Protein AF-A0A1M7NYQ2-F1 (afdb_monomer)

Secondary structure (DSSP, 8-state):
-HHHHHHHS-HHHHHHTT-GGGGGS-HHHHHHHHHHHHHHHHHHHHHHHH-S-TTHHHHHHHHHHHHHHHHHHHHHHTT-HHHHHHHHHHHHHHHHHHHHHHTT-

Mean predicted aligned error: 7.62 Å

Structure (mmCIF, N/CA/C/O backbone):
data_AF-A0A1M7NYQ2-F1
#
_entry.id   AF-A0A1M7NYQ2-F1
#
loop_
_atom_site.group_PDB
_atom_site.id
_atom_site.type_symbol
_atom_site.label_atom_id
_atom_site.label_alt_id
_atom_site.label_comp_id
_atom_site.label_asym_id
_atom_site.label_entity_id
_atom_site.label_seq_id
_atom_site.pdbx_PDB_ins_code
_atom_site.Cartn_x
_atom_site.Cartn_y
_atom_site.Cartn_z
_atom_site.occupancy
_atom_site.B_iso_or_equiv
_atom_site.auth_seq_id
_atom_site.auth_comp_id
_atom_site.auth_asym_id
_atom_site.auth_atom_id
_atom_site.pdbx_PDB_model_num
ATOM 1 N N . MET A 1 1 ? 5.753 -12.312 0.284 1.00 60.78 1 MET A N 1
ATOM 2 C CA . MET A 1 1 ? 5.598 -10.942 0.826 1.00 60.78 1 MET A CA 1
ATOM 3 C C . MET A 1 1 ? 6.142 -9.927 -0.174 1.00 60.78 1 MET A C 1
ATOM 5 O O . MET A 1 1 ? 7.354 -9.769 -0.265 1.00 60.78 1 MET A O 1
ATOM 9 N N . ALA A 1 2 ? 5.271 -9.287 -0.960 1.00 68.50 2 ALA A N 1
ATOM 10 C CA . ALA A 1 2 ? 5.678 -8.377 -2.039 1.00 68.50 2 ALA A CA 1
ATOM 11 C C . ALA A 1 2 ? 6.429 -7.129 -1.528 1.00 68.50 2 ALA A C 1
ATOM 13 O O . ALA A 1 2 ? 7.483 -6.809 -2.074 1.00 68.50 2 ALA A O 1
ATOM 14 N N . GLY A 1 3 ? 5.973 -6.517 -0.428 1.00 67.25 3 GLY A N 1
ATOM 15 C CA . GLY A 1 3 ? 6.618 -5.337 0.164 1.00 67.25 3 GLY A CA 1
ATOM 16 C C . GLY A 1 3 ? 8.054 -5.594 0.630 1.00 67.25 3 GLY A C 1
ATOM 17 O O . GLY A 1 3 ? 8.962 -4.853 0.270 1.00 67.25 3 GLY A O 1
ATOM 18 N N . VAL A 1 4 ? 8.311 -6.711 1.326 1.00 72.94 4 VAL A N 1
ATOM 19 C CA . VAL A 1 4 ? 9.683 -7.114 1.708 1.00 72.94 4 VAL A CA 1
ATOM 20 C C . VAL A 1 4 ? 10.565 -7.268 0.471 1.00 72.94 4 VAL A C 1
ATOM 22 O O . VAL A 1 4 ? 11.709 -6.817 0.457 1.00 72.94 4 VAL A O 1
ATOM 25 N N . MET A 1 5 ? 10.025 -7.875 -0.587 1.00 74.94 5 MET A N 1
ATOM 26 C CA . MET A 1 5 ? 10.763 -8.118 -1.820 1.00 74.94 5 MET A CA 1
ATOM 27 C C . MET A 1 5 ? 11.157 -6.798 -2.494 1.00 74.94 5 MET A C 1
ATOM 29 O O . MET A 1 5 ? 12.335 -6.585 -2.775 1.00 74.94 5 MET A O 1
ATOM 33 N N . LYS A 1 6 ? 10.198 -5.878 -2.659 1.00 70.81 6 LYS A N 1
ATOM 34 C CA . LYS A 1 6 ? 10.412 -4.551 -3.259 1.00 70.81 6 LYS A CA 1
ATOM 35 C C . LYS A 1 6 ? 11.305 -3.645 -2.411 1.00 70.81 6 LYS A C 1
ATOM 37 O O . LYS A 1 6 ? 12.000 -2.805 -2.974 1.00 70.81 6 LYS A O 1
ATOM 42 N N . SER A 1 7 ? 11.355 -3.842 -1.093 1.00 72.31 7 SER A N 1
ATOM 43 C CA . SER A 1 7 ? 12.165 -3.027 -0.174 1.00 72.31 7 SER A CA 1
ATOM 44 C C . SER A 1 7 ? 13.590 -3.533 0.035 1.00 72.31 7 SER A C 1
ATOM 46 O O . SER A 1 7 ? 14.470 -2.733 0.335 1.00 72.31 7 SER A O 1
ATOM 48 N N . THR A 1 8 ? 13.846 -4.833 -0.134 1.00 74.12 8 THR A N 1
ATOM 49 C CA . THR A 1 8 ? 15.151 -5.423 0.228 1.00 74.12 8 THR A CA 1
ATOM 50 C C . THR A 1 8 ? 15.885 -6.094 -0.927 1.00 74.12 8 THR A C 1
ATOM 52 O O . THR A 1 8 ? 17.112 -6.148 -0.906 1.00 74.12 8 THR A O 1
ATOM 55 N N . GLN A 1 9 ? 15.193 -6.580 -1.965 1.00 78.25 9 GLN A N 1
ATOM 56 C CA . GLN A 1 9 ? 15.880 -7.325 -3.022 1.00 78.25 9 GLN A CA 1
ATOM 57 C C . GLN A 1 9 ? 16.572 -6.415 -4.051 1.00 78.25 9 GLN A C 1
ATOM 59 O O . GLN A 1 9 ? 16.103 -5.293 -4.282 1.00 78.25 9 GLN A O 1
ATOM 64 N N . PRO A 1 10 ? 17.682 -6.880 -4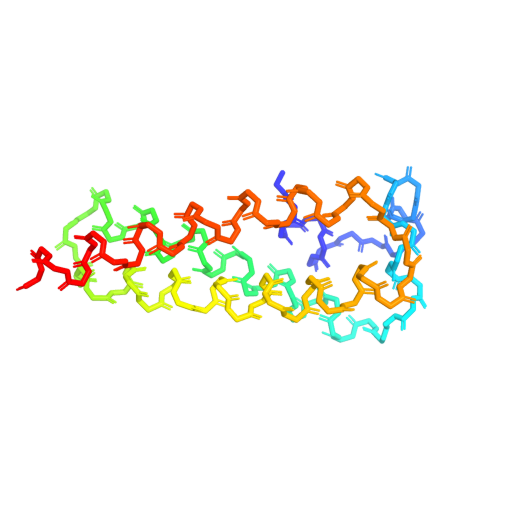.665 1.00 79.75 10 PRO A N 1
ATOM 65 C CA . PRO A 1 10 ? 18.284 -6.241 -5.835 1.00 79.75 10 PRO A CA 1
ATOM 66 C C . PRO A 1 10 ? 17.313 -6.211 -7.023 1.00 79.75 10 PRO A C 1
ATOM 68 O O . PRO A 1 10 ? 16.540 -7.154 -7.212 1.00 79.75 10 PRO A O 1
ATOM 71 N N . ILE A 1 11 ? 17.383 -5.163 -7.848 1.00 73.88 11 ILE A N 1
ATOM 72 C CA . ILE A 1 11 ? 16.504 -4.987 -9.019 1.00 73.88 11 ILE A CA 1
ATOM 73 C C . ILE A 1 11 ? 16.614 -6.146 -10.008 1.00 73.88 11 ILE A C 1
ATOM 75 O O . ILE A 1 11 ? 15.582 -6.664 -10.426 1.00 73.88 11 ILE A O 1
ATOM 79 N N . ASP A 1 12 ? 17.817 -6.659 -10.265 1.00 75.62 12 ASP A N 1
ATOM 80 C CA . ASP A 1 12 ? 18.009 -7.805 -11.167 1.00 75.62 12 ASP A CA 1
ATOM 81 C C . ASP A 1 12 ? 17.238 -9.049 -10.704 1.00 75.62 12 ASP A C 1
ATOM 83 O O . ASP A 1 12 ? 16.749 -9.850 -11.504 1.00 75.62 12 ASP A O 1
ATOM 87 N N . LYS A 1 13 ? 17.102 -9.216 -9.384 1.00 77.81 13 LYS A N 1
ATOM 88 C CA . LYS A 1 13 ? 16.355 -10.324 -8.787 1.00 77.81 13 LYS A CA 1
ATOM 89 C C . LYS A 1 13 ? 14.847 -10.081 -8.866 1.00 77.81 13 LYS A C 1
ATOM 91 O O . LYS A 1 13 ? 14.102 -11.024 -9.128 1.00 77.81 13 LYS A O 1
ATOM 96 N N . LEU A 1 14 ? 14.396 -8.832 -8.725 1.00 73.50 14 LEU A N 1
ATOM 97 C CA . LEU A 1 14 ? 12.992 -8.445 -8.919 1.00 73.50 14 LEU A CA 1
ATOM 98 C C . LEU A 1 14 ? 12.533 -8.664 -10.366 1.00 73.50 14 LEU A C 1
ATOM 100 O O . LEU A 1 14 ? 11.456 -9.218 -10.583 1.00 73.50 14 LEU A O 1
ATOM 104 N N . MET A 1 15 ? 13.374 -8.330 -11.345 1.00 72.81 15 MET A N 1
ATOM 105 C CA . MET A 1 15 ? 13.101 -8.578 -12.765 1.00 72.81 15 MET A CA 1
ATOM 106 C C . MET A 1 15 ? 12.939 -10.077 -13.043 1.00 72.81 15 MET A C 1
ATOM 108 O O . MET A 1 15 ? 11.938 -10.510 -13.607 1.00 72.81 15 MET A O 1
ATOM 112 N N . LYS A 1 16 ? 13.852 -10.907 -12.521 1.00 75.19 16 LYS A N 1
ATOM 113 C CA . LYS A 1 16 ? 13.757 -12.377 -12.620 1.00 75.19 16 LYS A CA 1
ATOM 114 C C . LYS A 1 16 ? 12.533 -12.971 -11.913 1.00 75.19 16 LYS A C 1
ATOM 116 O O . LYS A 1 16 ? 12.161 -14.104 -12.198 1.00 75.19 16 LYS A O 1
ATOM 121 N N . SER A 1 17 ? 11.902 -12.217 -11.014 1.00 70.44 17 SER A N 1
ATOM 122 C CA . SER A 1 17 ? 10.689 -12.623 -10.290 1.00 7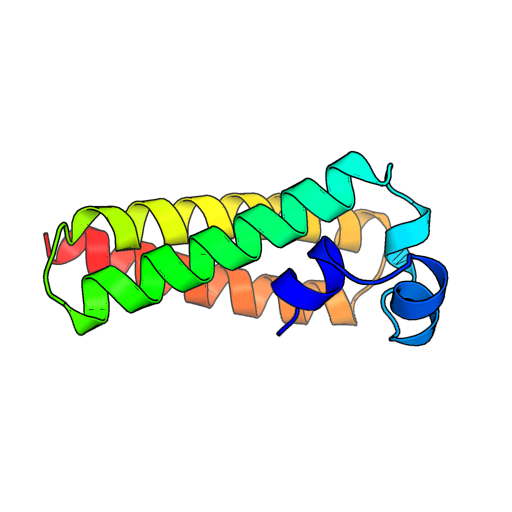0.44 17 SER A CA 1
ATOM 123 C C . SER A 1 17 ? 9.395 -12.331 -11.065 1.00 70.44 17 SER A C 1
ATOM 125 O O . SER A 1 17 ? 8.309 -12.509 -10.518 1.00 70.44 17 SER A O 1
ATOM 127 N N . GLY A 1 18 ? 9.489 -11.841 -12.308 1.00 68.75 18 GLY A N 1
ATOM 128 C CA . GLY A 1 18 ? 8.335 -11.464 -13.129 1.00 68.75 18 GLY A CA 1
ATOM 129 C C . GLY A 1 18 ? 7.818 -10.043 -12.879 1.00 68.75 18 GLY A C 1
ATOM 130 O O . GLY A 1 18 ? 6.773 -9.675 -13.409 1.00 68.75 18 GLY A O 1
ATOM 131 N N . LEU A 1 19 ? 8.537 -9.218 -12.105 1.00 72.69 19 LEU A N 1
ATOM 132 C CA . LEU A 1 19 ? 8.218 -7.801 -11.899 1.00 72.69 19 LEU A CA 1
ATOM 133 C C . LEU A 1 19 ? 8.958 -6.919 -12.913 1.00 72.69 19 LEU A C 1
ATOM 135 O O . LEU A 1 19 ? 9.665 -5.995 -12.531 1.00 72.69 19 LEU A O 1
ATOM 139 N N . ASN A 1 20 ? 8.809 -7.190 -14.208 1.00 71.75 20 ASN A N 1
ATOM 140 C CA . ASN A 1 20 ? 9.564 -6.489 -15.259 1.00 71.75 20 ASN A CA 1
ATOM 141 C C . ASN A 1 20 ? 9.342 -4.962 -15.261 1.00 71.75 20 ASN A C 1
ATOM 143 O O . ASN A 1 20 ? 10.195 -4.215 -15.713 1.00 71.75 20 ASN A O 1
ATOM 147 N N . TRP A 1 21 ? 8.236 -4.472 -14.692 1.00 75.50 21 TRP A N 1
ATOM 148 C CA . TRP A 1 21 ? 7.944 -3.040 -14.563 1.00 75.50 21 TRP A CA 1
ATOM 149 C C . TRP A 1 21 ? 8.908 -2.275 -13.640 1.00 75.50 21 TRP A C 1
ATOM 151 O O . TRP A 1 21 ? 8.960 -1.048 -13.714 1.00 75.50 21 TRP A O 1
ATOM 161 N N . VAL A 1 22 ? 9.676 -2.957 -12.780 1.00 75.94 22 VAL A N 1
ATOM 162 C CA . VAL A 1 22 ? 10.589 -2.289 -11.833 1.00 75.94 22 VAL A CA 1
ATOM 163 C C . VAL A 1 22 ? 11.736 -1.544 -12.515 1.00 75.94 22 VAL A C 1
ATOM 165 O O . VAL A 1 22 ? 12.230 -0.575 -11.958 1.00 75.94 22 VAL A O 1
ATOM 168 N N . GLU A 1 23 ? 12.120 -1.908 -13.739 1.00 76.94 23 GLU A N 1
ATOM 169 C CA . GLU A 1 23 ? 13.142 -1.171 -14.503 1.00 76.94 23 GLU A CA 1
ATOM 170 C C . GLU A 1 23 ? 12.692 0.245 -14.911 1.00 76.94 23 GLU A C 1
ATOM 172 O O . GLU A 1 23 ? 13.515 1.103 -15.219 1.00 76.94 23 GLU A O 1
ATOM 177 N N . ARG A 1 24 ? 11.376 0.501 -14.909 1.00 75.31 24 ARG A N 1
ATOM 178 C CA . ARG A 1 24 ? 10.769 1.744 -15.414 1.00 75.31 24 ARG A CA 1
ATOM 179 C C . ARG A 1 24 ? 10.720 2.853 -14.370 1.00 75.31 24 ARG A C 1
ATOM 181 O O . ARG A 1 24 ? 10.364 3.981 -14.700 1.00 75.31 24 ARG A O 1
ATOM 188 N N . PHE A 1 25 ? 11.056 2.539 -13.120 1.00 77.62 25 PHE A N 1
ATOM 189 C CA . PHE A 1 25 ? 11.000 3.476 -12.007 1.00 77.62 25 PHE A CA 1
ATOM 190 C C . PHE A 1 25 ? 12.368 3.653 -11.348 1.00 77.62 25 PHE A C 1
ATOM 192 O O . PHE A 1 25 ? 13.129 2.692 -11.225 1.00 77.62 25 PHE A O 1
ATOM 199 N N . PRO A 1 26 ? 12.670 4.859 -10.834 1.00 81.56 26 PRO A N 1
ATOM 200 C CA . PRO A 1 26 ? 13.826 5.062 -9.977 1.00 81.56 26 PRO A CA 1
ATOM 201 C C . PRO A 1 26 ? 13.783 4.130 -8.758 1.00 81.56 26 PRO A C 1
ATOM 203 O O . PRO A 1 26 ? 12.730 3.922 -8.148 1.00 81.56 26 PRO A O 1
ATOM 206 N N . ILE A 1 27 ? 14.951 3.635 -8.341 1.00 78.00 27 ILE A N 1
ATOM 207 C CA . ILE A 1 27 ? 15.108 2.778 -7.151 1.00 78.00 27 ILE A CA 1
ATOM 208 C C . ILE A 1 27 ? 14.408 3.354 -5.907 1.00 78.00 27 ILE A C 1
ATOM 210 O O . ILE A 1 27 ? 13.707 2.597 -5.231 1.00 78.00 27 ILE A O 1
ATOM 214 N N . PRO A 1 28 ? 14.513 4.665 -5.597 1.00 79.44 28 PRO A N 1
ATOM 215 C CA . PRO A 1 28 ? 13.826 5.239 -4.441 1.00 79.44 28 PRO A CA 1
ATOM 216 C C . PRO A 1 28 ? 12.305 5.046 -4.479 1.00 79.44 28 PRO A C 1
ATOM 218 O O . PRO A 1 28 ? 11.706 4.733 -3.453 1.00 79.44 28 PRO A O 1
ATOM 221 N N . THR A 1 29 ? 11.681 5.152 -5.655 1.00 75.75 29 THR A N 1
ATOM 222 C CA . THR A 1 29 ? 10.234 4.963 -5.832 1.00 75.75 29 THR A CA 1
ATOM 223 C C . THR A 1 29 ? 9.824 3.522 -5.540 1.00 75.75 29 THR A C 1
ATOM 225 O O . THR A 1 29 ? 8.836 3.286 -4.850 1.00 75.75 29 THR A O 1
ATOM 228 N N . LEU A 1 30 ? 10.611 2.544 -5.994 1.00 78.25 30 LEU A N 1
ATOM 229 C CA . LEU A 1 30 ? 10.363 1.127 -5.706 1.00 78.25 30 LEU A CA 1
ATOM 230 C C . LEU A 1 30 ? 10.436 0.820 -4.211 1.00 78.25 30 LEU A C 1
ATOM 232 O O . LEU A 1 30 ? 9.583 0.105 -3.679 1.00 78.25 30 LEU A O 1
ATOM 236 N N . ARG A 1 31 ? 11.443 1.381 -3.532 1.00 79.94 31 ARG A N 1
ATOM 237 C CA . ARG A 1 31 ? 11.609 1.230 -2.082 1.00 79.94 31 ARG A CA 1
ATOM 238 C C . ARG A 1 31 ? 10.474 1.909 -1.323 1.00 79.94 31 ARG A C 1
ATOM 240 O O . ARG A 1 31 ? 9.963 1.324 -0.375 1.00 79.94 31 ARG A O 1
ATOM 247 N N . PHE A 1 32 ? 10.036 3.082 -1.776 1.00 77.00 32 PHE A N 1
ATOM 248 C CA . PHE A 1 32 ? 8.883 3.779 -1.211 1.00 77.00 32 PHE A CA 1
ATOM 249 C C . PHE A 1 32 ? 7.607 2.937 -1.324 1.00 77.00 32 PHE A C 1
ATOM 251 O O . PHE A 1 32 ? 6.945 2.706 -0.317 1.00 77.00 32 PHE A O 1
ATOM 258 N N . ILE A 1 33 ? 7.315 2.382 -2.507 1.00 77.62 33 ILE A N 1
ATOM 259 C CA . ILE A 1 33 ? 6.160 1.492 -2.713 1.00 77.62 33 ILE A CA 1
ATOM 260 C C . ILE A 1 33 ? 6.237 0.280 -1.778 1.00 77.62 33 ILE A C 1
ATOM 262 O O . ILE A 1 33 ? 5.259 -0.038 -1.104 1.00 77.62 33 ILE A O 1
ATOM 266 N N . GLY A 1 34 ? 7.395 -0.382 -1.704 1.00 79.50 34 GLY A N 1
ATOM 267 C CA . GLY A 1 34 ? 7.583 -1.534 -0.822 1.00 79.50 34 GLY A CA 1
ATOM 268 C C . GLY A 1 34 ? 7.399 -1.190 0.659 1.00 79.50 34 GLY A C 1
ATOM 269 O O . GLY A 1 34 ? 6.801 -1.968 1.402 1.00 79.50 34 GLY A O 1
ATOM 270 N N . LEU A 1 35 ? 7.865 -0.016 1.093 1.00 77.00 35 LEU A N 1
ATOM 271 C CA . LEU A 1 35 ? 7.682 0.467 2.459 1.00 77.00 35 LEU A CA 1
ATOM 272 C C . LEU A 1 35 ? 6.207 0.759 2.751 1.00 77.00 35 LEU A C 1
ATOM 274 O O . LEU A 1 35 ? 5.699 0.339 3.787 1.00 77.00 35 LEU A O 1
ATOM 278 N N . CYS A 1 36 ? 5.500 1.412 1.830 1.00 75.12 36 CYS A N 1
ATOM 279 C CA . CYS A 1 36 ? 4.074 1.667 1.984 1.00 75.12 36 CYS A CA 1
ATOM 280 C C . CYS A 1 36 ? 3.247 0.374 2.005 1.00 75.12 36 CYS A C 1
ATOM 282 O O . CYS A 1 36 ? 2.303 0.282 2.783 1.00 75.12 36 CYS A O 1
ATOM 284 N N . GLU A 1 37 ? 3.608 -0.644 1.217 1.00 77.81 37 GLU A N 1
ATOM 285 C CA . GLU A 1 37 ? 2.970 -1.967 1.283 1.00 77.81 37 GLU A CA 1
ATOM 286 C C . GLU A 1 37 ? 3.178 -2.633 2.653 1.00 77.81 37 GLU A C 1
ATOM 288 O O . GLU A 1 37 ? 2.252 -3.240 3.192 1.00 77.81 37 GLU A O 1
ATOM 293 N N . LEU A 1 38 ? 4.373 -2.503 3.241 1.00 76.38 38 LEU A N 1
ATOM 294 C CA . LEU A 1 38 ? 4.666 -3.021 4.582 1.00 76.38 38 LEU A 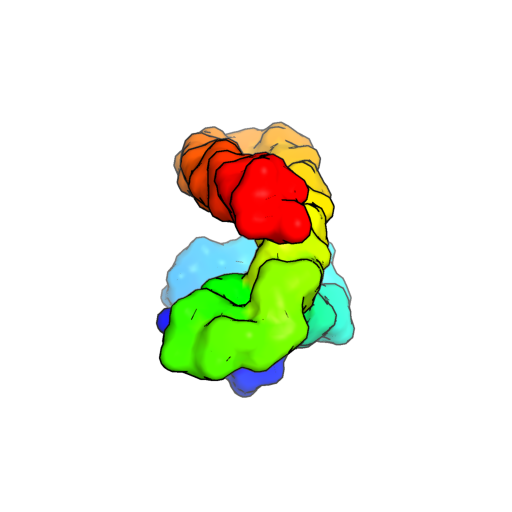CA 1
ATOM 295 C C . LEU A 1 38 ? 3.891 -2.271 5.666 1.00 76.38 38 LEU A C 1
ATOM 297 O O . LEU A 1 38 ? 3.274 -2.903 6.520 1.00 76.38 38 LEU A O 1
ATOM 301 N N . LEU A 1 39 ? 3.888 -0.940 5.612 1.00 73.69 39 LEU A N 1
ATOM 302 C CA . LEU A 1 39 ? 3.124 -0.105 6.538 1.00 73.69 39 LEU A CA 1
ATOM 303 C C . LEU A 1 39 ? 1.620 -0.357 6.404 1.00 73.69 39 LEU A C 1
ATOM 305 O O . LEU A 1 39 ? 0.932 -0.424 7.415 1.00 73.69 39 LEU A O 1
ATOM 309 N N . GLY A 1 40 ? 1.124 -0.571 5.184 1.00 72.88 40 GLY A N 1
ATOM 310 C CA . GLY A 1 40 ? -0.252 -0.979 4.923 1.00 72.88 40 GLY A CA 1
ATOM 311 C C . GLY A 1 40 ? -0.584 -2.317 5.581 1.00 72.88 40 GLY A C 1
ATOM 312 O O . GLY A 1 40 ? -1.579 -2.426 6.290 1.00 72.88 40 GLY A O 1
ATOM 313 N N . ALA A 1 41 ? 0.280 -3.322 5.419 1.00 74.44 41 ALA A N 1
ATOM 314 C CA . ALA A 1 41 ? 0.092 -4.627 6.048 1.00 74.44 41 ALA A CA 1
ATOM 315 C C . ALA A 1 41 ? 0.095 -4.539 7.583 1.00 74.44 41 ALA A C 1
ATOM 317 O O . ALA A 1 41 ? -0.784 -5.111 8.227 1.00 74.44 41 ALA A O 1
ATOM 318 N N . ILE A 1 42 ? 1.039 -3.796 8.168 1.00 75.75 42 ILE A N 1
ATOM 319 C CA . ILE A 1 42 ? 1.121 -3.583 9.621 1.00 75.75 42 ILE A CA 1
ATOM 320 C C . ILE A 1 42 ? -0.106 -2.811 10.112 1.00 75.75 42 ILE A C 1
ATOM 322 O O . ILE A 1 42 ? -0.746 -3.230 11.069 1.00 75.75 42 ILE A O 1
ATOM 326 N N . GLY A 1 43 ? -0.473 -1.724 9.435 1.00 71.62 43 GLY A N 1
ATOM 327 C CA . GLY A 1 43 ? -1.620 -0.894 9.787 1.00 71.62 43 GLY A CA 1
ATOM 328 C C . GLY A 1 43 ? -2.960 -1.612 9.641 1.00 71.62 43 GLY A C 1
ATOM 329 O O . GLY A 1 43 ? -3.877 -1.295 10.383 1.00 71.62 43 GLY A O 1
ATOM 330 N N . LEU A 1 44 ? -3.080 -2.609 8.755 1.00 71.88 44 LEU A N 1
ATOM 331 C CA . LEU A 1 44 ? -4.266 -3.468 8.704 1.00 71.88 44 LEU A CA 1
ATOM 332 C C . LEU A 1 44 ? -4.291 -4.534 9.807 1.00 71.88 44 LEU A C 1
ATOM 334 O O . LEU A 1 44 ? -5.357 -4.849 10.325 1.00 71.88 44 LEU A O 1
ATOM 338 N N . THR A 1 45 ? -3.144 -5.140 10.120 1.00 74.69 45 THR A N 1
ATOM 339 C CA . THR A 1 45 ? -3.086 -6.339 10.977 1.00 74.69 45 THR A CA 1
ATOM 340 C C . THR A 1 45 ? -2.912 -6.017 12.452 1.00 74.69 45 THR A C 1
ATOM 342 O O . THR A 1 45 ? -3.575 -6.629 13.285 1.00 74.69 45 THR A O 1
ATOM 345 N N . LEU A 1 46 ? -2.046 -5.060 12.790 1.00 71.12 46 LEU A N 1
ATOM 346 C CA . LEU A 1 46 ? -1.707 -4.738 14.172 1.00 71.12 46 LEU A CA 1
ATOM 347 C C . LEU A 1 46 ? -2.913 -4.174 14.938 1.00 71.12 46 LEU A C 1
ATOM 349 O O . LEU A 1 46 ? -3.235 -4.736 15.984 1.00 71.12 46 LEU A O 1
ATOM 353 N N . PRO A 1 47 ? -3.640 -3.151 14.442 1.00 66.00 47 PRO A N 1
ATOM 354 C CA . PRO A 1 47 ? -4.791 -2.613 15.166 1.00 66.00 47 PRO A CA 1
ATOM 355 C C . PRO A 1 47 ? -5.949 -3.611 15.197 1.00 66.00 47 PRO A C 1
ATOM 357 O O . PRO A 1 47 ? -6.681 -3.667 16.175 1.00 66.00 47 PRO A O 1
ATOM 360 N N . TRP A 1 48 ? -6.084 -4.446 14.159 1.00 64.25 48 TRP A N 1
ATOM 361 C CA . TRP A 1 48 ? -7.072 -5.523 14.139 1.00 64.25 48 TRP A CA 1
ATOM 362 C C . TRP A 1 48 ? -6.815 -6.583 15.215 1.00 64.25 48 TRP A C 1
ATOM 364 O O . TRP A 1 48 ? -7.754 -7.032 15.863 1.00 64.25 48 TRP A O 1
ATOM 374 N N . ALA A 1 49 ? -5.556 -6.983 15.407 1.00 68.00 49 ALA A N 1
ATOM 375 C CA . ALA A 1 49 ? -5.189 -8.037 16.348 1.00 68.00 49 ALA A CA 1
ATOM 376 C C . ALA A 1 49 ? -5.070 -7.550 17.802 1.00 68.00 49 ALA A C 1
ATOM 378 O O . ALA A 1 49 ? -5.146 -8.367 18.716 1.00 68.00 49 ALA A O 1
ATOM 379 N N . SER A 1 50 ? -4.838 -6.251 18.017 1.00 68.25 50 SER A N 1
ATOM 380 C CA . SER A 1 50 ? -4.565 -5.690 19.348 1.00 68.25 50 SER A CA 1
ATOM 381 C C . SER A 1 50 ? -5.633 -4.730 19.875 1.00 68.25 50 SER A C 1
ATOM 383 O O . SER A 1 50 ? -5.554 -4.357 21.038 1.00 68.25 50 SER A O 1
ATOM 385 N N . ASP A 1 51 ? -6.616 -4.337 19.058 1.00 67.06 51 ASP A N 1
ATOM 386 C CA . ASP A 1 51 ? -7.653 -3.336 19.381 1.00 67.06 51 ASP A CA 1
ATOM 387 C C . ASP A 1 51 ? -7.094 -1.947 19.780 1.00 67.06 51 ASP A C 1
ATOM 389 O O . ASP A 1 51 ? -7.785 -1.080 20.313 1.00 67.06 51 ASP A O 1
ATOM 393 N N . ILE A 1 52 ? -5.809 -1.703 19.495 1.00 67.38 52 ILE A N 1
ATOM 394 C CA . ILE A 1 52 ? -5.100 -0.454 19.796 1.00 67.38 52 ILE A CA 1
ATOM 395 C C . ILE A 1 52 ? -5.168 0.472 18.575 1.00 67.38 52 ILE A C 1
ATOM 397 O O . ILE A 1 52 ? -4.720 0.108 17.491 1.00 67.38 52 ILE A O 1
ATOM 401 N N . LEU A 1 53 ? -5.688 1.694 18.765 1.00 69.25 53 LEU A N 1
ATOM 402 C CA . LEU A 1 53 ? -5.903 2.715 17.722 1.00 69.25 53 LEU A CA 1
ATOM 403 C C . LEU A 1 53 ? -6.583 2.148 16.451 1.00 69.25 53 LEU A C 1
ATOM 405 O O . LEU A 1 53 ? -5.979 2.118 15.372 1.00 69.25 53 LEU A O 1
ATOM 409 N N . PRO A 1 54 ? -7.869 1.762 16.524 1.00 70.56 54 PRO A N 1
ATOM 410 C CA . PRO A 1 54 ? -8.594 1.173 15.395 1.00 70.56 54 PRO A CA 1
ATOM 411 C C . PRO A 1 54 ? -8.653 2.074 14.146 1.00 70.56 54 PRO A C 1
ATOM 413 O O . PRO A 1 54 ? -8.840 1.561 13.043 1.00 70.56 54 PRO A O 1
ATOM 416 N N . ILE A 1 55 ? -8.390 3.383 14.282 1.00 74.25 55 ILE A N 1
ATOM 417 C CA . ILE A 1 55 ? -8.287 4.349 13.176 1.00 74.25 55 ILE A CA 1
ATOM 418 C C . ILE A 1 55 ? -7.059 4.159 12.266 1.00 74.25 55 ILE A C 1
ATOM 420 O O . ILE A 1 55 ? -7.076 4.612 11.122 1.00 74.25 55 ILE A O 1
ATOM 424 N N . LEU A 1 56 ? -6.014 3.446 12.705 1.00 74.75 56 LEU A N 1
ATOM 425 C CA . LEU A 1 56 ? -4.861 3.145 11.841 1.00 74.75 56 LEU A CA 1
ATOM 426 C C . LEU A 1 56 ? -5.238 2.212 10.680 1.00 74.75 56 LEU A C 1
ATOM 428 O O . LEU A 1 56 ? -4.709 2.366 9.580 1.00 74.75 56 LEU A O 1
ATOM 432 N N . THR A 1 57 ? -6.179 1.292 10.907 1.00 75.31 57 THR A N 1
ATOM 433 C CA . THR A 1 57 ? -6.661 0.336 9.896 1.00 75.31 57 THR A CA 1
ATOM 434 C C . THR A 1 57 ? -7.266 1.032 8.674 1.00 75.31 57 THR A C 1
ATOM 436 O O . THR A 1 57 ? -6.798 0.785 7.559 1.00 75.31 57 THR A O 1
ATOM 439 N N . PRO A 1 58 ? -8.268 1.922 8.825 1.00 73.38 58 PRO A N 1
ATOM 440 C CA . PRO A 1 58 ? -8.852 2.602 7.681 1.00 73.38 58 PRO A CA 1
ATOM 441 C C . PRO A 1 58 ? -7.883 3.582 6.997 1.00 73.38 58 PRO A C 1
ATOM 443 O O . PRO A 1 58 ? -7.925 3.699 5.773 1.00 73.38 58 PRO A O 1
ATOM 446 N N . ILE A 1 59 ? -6.959 4.221 7.729 1.00 76.31 59 ILE A N 1
ATOM 447 C CA . ILE A 1 59 ? -5.915 5.080 7.133 1.00 76.31 59 ILE A CA 1
ATOM 448 C C . ILE A 1 59 ? -4.949 4.253 6.271 1.00 76.31 59 ILE A C 1
ATOM 450 O O . ILE A 1 59 ? -4.648 4.628 5.135 1.00 76.31 59 ILE A O 1
ATOM 454 N N . ALA A 1 60 ? -4.485 3.109 6.778 1.00 78.75 60 ALA A N 1
ATOM 455 C CA . ALA A 1 60 ? -3.610 2.199 6.043 1.00 78.75 60 ALA A CA 1
ATOM 456 C C . ALA A 1 60 ? -4.292 1.650 4.781 1.00 78.75 60 ALA A C 1
ATOM 458 O O . ALA A 1 60 ? -3.691 1.622 3.704 1.00 78.75 60 ALA A O 1
ATOM 459 N N . ALA A 1 61 ? -5.568 1.277 4.892 1.00 76.38 61 ALA A N 1
ATOM 460 C CA . ALA A 1 61 ? -6.367 0.817 3.764 1.00 76.38 61 ALA A CA 1
ATOM 461 C C . ALA A 1 61 ? -6.586 1.926 2.714 1.00 76.38 61 ALA A C 1
ATOM 463 O O . ALA A 1 61 ? -6.440 1.670 1.520 1.00 76.38 61 ALA A O 1
ATOM 464 N N . ALA A 1 62 ? -6.826 3.173 3.133 1.00 76.88 62 ALA A N 1
ATOM 465 C CA . ALA A 1 62 ? -6.907 4.316 2.221 1.00 76.88 62 ALA A CA 1
ATOM 466 C C . ALA A 1 62 ? -5.576 4.574 1.488 1.00 76.88 62 ALA A C 1
ATOM 468 O O . ALA A 1 62 ? -5.568 4.791 0.274 1.00 76.88 62 ALA A O 1
ATOM 469 N N . GLY A 1 63 ? -4.442 4.478 2.190 1.00 79.00 63 GLY A N 1
ATOM 470 C CA . GLY A 1 63 ? -3.113 4.563 1.578 1.00 79.00 63 GLY A CA 1
ATOM 471 C C . GLY A 1 63 ? -2.871 3.468 0.533 1.00 79.00 63 GLY A C 1
ATOM 472 O O . GLY A 1 63 ? -2.362 3.749 -0.554 1.00 79.00 63 GLY A O 1
ATOM 473 N N . LEU A 1 64 ? -3.306 2.234 0.813 1.00 79.62 64 LEU A N 1
ATOM 474 C CA . LEU A 1 64 ? -3.261 1.138 -0.159 1.00 79.62 64 LEU A CA 1
ATOM 475 C C . LEU A 1 64 ? -4.132 1.422 -1.386 1.00 79.62 64 LEU A C 1
ATOM 477 O O . LEU A 1 64 ? -3.682 1.169 -2.504 1.00 79.62 64 LEU A O 1
ATOM 481 N N . CYS A 1 65 ? -5.325 1.999 -1.215 1.00 78.00 65 CYS A N 1
ATOM 482 C CA . CYS A 1 65 ? -6.168 2.397 -2.343 1.00 78.00 65 CYS A CA 1
ATOM 483 C C . CYS A 1 65 ? -5.461 3.396 -3.267 1.00 78.00 65 CYS A C 1
ATOM 485 O O . CYS A 1 65 ? -5.496 3.228 -4.484 1.00 78.00 65 CYS A O 1
ATOM 487 N N . ILE A 1 66 ? -4.768 4.395 -2.711 1.00 82.06 66 ILE A N 1
ATOM 488 C CA . ILE A 1 66 ? -4.011 5.379 -3.503 1.00 82.06 66 ILE A CA 1
ATOM 489 C C . ILE A 1 66 ? -2.919 4.685 -4.331 1.00 82.06 66 ILE A C 1
ATOM 491 O O . ILE A 1 66 ? -2.787 4.944 -5.527 1.0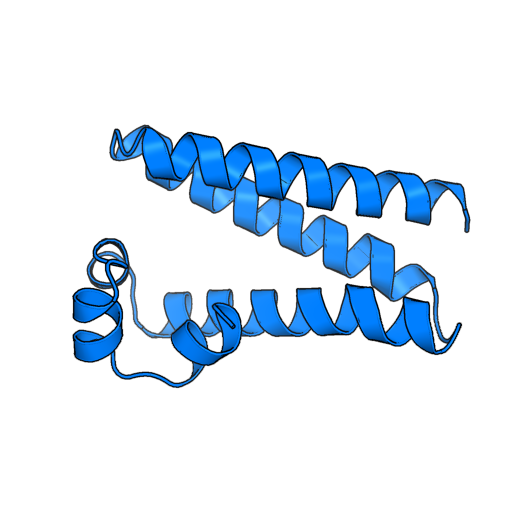0 82.06 66 ILE A O 1
ATOM 495 N N . ILE A 1 67 ? -2.167 3.762 -3.725 1.00 82.19 67 ILE A N 1
ATOM 496 C CA . ILE A 1 67 ? -1.109 3.012 -4.422 1.00 82.19 67 ILE A CA 1
ATOM 497 C C . ILE A 1 67 ? -1.696 2.144 -5.534 1.00 82.19 67 ILE A C 1
ATOM 499 O O . ILE A 1 67 ? -1.149 2.111 -6.637 1.00 82.19 67 ILE A O 1
ATOM 503 N N . MET A 1 68 ? -2.816 1.469 -5.267 1.00 81.62 68 MET A N 1
ATOM 504 C CA . MET A 1 68 ? -3.491 0.642 -6.263 1.00 81.62 68 MET A CA 1
ATOM 505 C C . MET A 1 68 ? -4.013 1.488 -7.428 1.00 81.62 68 MET A C 1
ATOM 507 O O . MET A 1 68 ? -3.778 1.117 -8.573 1.00 81.62 68 MET A O 1
ATOM 511 N N . LEU A 1 69 ? -4.592 2.668 -7.177 1.00 80.19 69 LEU A N 1
ATOM 512 C CA . LEU A 1 69 ? -5.018 3.601 -8.232 1.00 80.19 69 LEU A CA 1
ATOM 513 C C . LEU A 1 69 ? -3.850 4.061 -9.115 1.00 80.19 69 LEU A C 1
ATOM 515 O O . LEU A 1 69 ? -3.947 4.016 -10.344 1.00 80.19 69 LEU A O 1
ATOM 519 N N . LEU A 1 70 ? -2.727 4.451 -8.506 1.00 82.00 70 LEU A N 1
ATOM 520 C CA . LEU A 1 70 ? -1.518 4.833 -9.245 1.00 82.00 70 LEU A CA 1
ATOM 521 C C . LEU A 1 70 ? -0.985 3.666 -10.087 1.00 82.00 70 LEU A C 1
ATOM 523 O O . LEU A 1 70 ? -0.638 3.836 -11.258 1.00 82.00 70 LEU A O 1
ATOM 527 N N . ALA A 1 71 ? -0.967 2.462 -9.516 1.00 78.38 71 ALA A N 1
ATOM 528 C CA . ALA A 1 71 ? -0.540 1.266 -10.224 1.00 78.38 71 ALA A CA 1
ATOM 529 C C . ALA A 1 71 ? -1.535 0.854 -11.330 1.00 78.38 71 ALA A C 1
ATOM 531 O O . ALA A 1 71 ? -1.105 0.403 -12.390 1.00 78.38 71 ALA A O 1
ATOM 532 N N . ALA A 1 72 ? -2.841 1.066 -11.153 1.00 77.31 72 ALA A N 1
ATOM 533 C CA . ALA A 1 7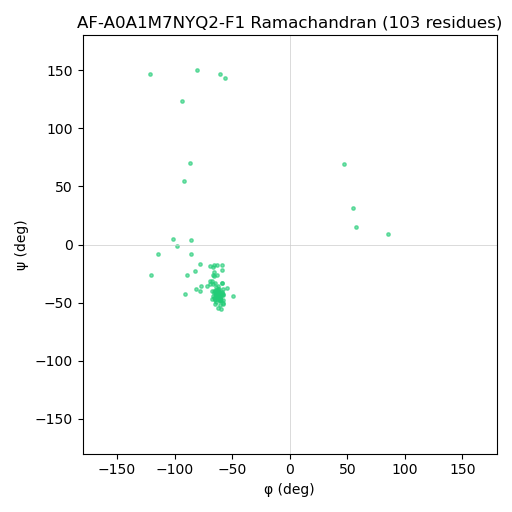2 ? -3.851 0.800 -12.174 1.00 77.31 72 ALA A CA 1
ATOM 534 C C . ALA A 1 72 ? -3.663 1.729 -13.379 1.00 77.31 72 ALA A C 1
ATOM 536 O O . ALA A 1 72 ? -3.632 1.252 -14.513 1.00 77.31 72 ALA A O 1
ATOM 537 N N . PHE A 1 73 ? -3.441 3.028 -13.144 1.00 79.44 73 PHE A N 1
ATOM 538 C CA . PHE A 1 73 ? -3.118 3.985 -14.206 1.00 79.44 73 PHE A CA 1
ATOM 539 C C . PHE A 1 73 ? -1.854 3.570 -14.971 1.00 79.44 73 PHE A C 1
ATOM 541 O O . PHE A 1 73 ? -1.836 3.571 -16.203 1.00 79.44 73 PHE A O 1
ATOM 548 N N . HIS A 1 74 ? -0.815 3.130 -14.254 1.00 79.94 74 HIS A N 1
ATOM 549 C CA . HIS A 1 74 ? 0.397 2.609 -14.878 1.00 79.94 74 HIS A CA 1
ATOM 550 C C . HIS A 1 74 ? 0.119 1.373 -15.750 1.00 79.94 74 HIS A C 1
ATOM 552 O O . HIS A 1 74 ? 0.498 1.361 -16.921 1.00 79.94 74 HIS A O 1
ATOM 558 N N . HIS A 1 75 ? -0.559 0.350 -15.225 1.00 79.50 75 HIS A N 1
ATOM 559 C CA . HIS A 1 75 ? -0.830 -0.880 -15.976 1.00 79.50 75 HIS A CA 1
ATOM 560 C C . HIS A 1 75 ? -1.755 -0.652 -17.183 1.00 79.50 75 HIS A C 1
ATOM 562 O O . HIS A 1 75 ? -1.573 -1.301 -18.217 1.00 79.50 75 HIS A O 1
ATOM 568 N N . LEU A 1 76 ? -2.701 0.293 -17.091 1.00 79.88 76 LEU A N 1
ATOM 569 C CA . LEU A 1 76 ? -3.559 0.699 -18.209 1.00 79.88 76 LEU A CA 1
ATOM 570 C C . LEU A 1 76 ? -2.747 1.346 -19.337 1.00 79.88 76 LEU A C 1
ATOM 572 O O . LEU A 1 76 ? -2.884 0.941 -20.492 1.00 79.88 76 LEU A O 1
ATOM 576 N N . ASN A 1 77 ? -1.844 2.272 -19.005 1.00 81.19 77 ASN A N 1
ATOM 577 C CA . ASN A 1 77 ? -0.969 2.920 -19.990 1.00 81.19 77 ASN A CA 1
ATOM 578 C C . ASN A 1 77 ? -0.021 1.932 -20.687 1.00 81.19 77 ASN A C 1
ATOM 580 O O . ASN A 1 77 ? 0.381 2.155 -21.827 1.00 81.19 77 ASN A O 1
ATOM 584 N N . HIS A 1 78 ? 0.301 0.817 -20.028 1.00 76.06 78 HIS A N 1
ATOM 585 C CA . HIS A 1 78 ? 1.221 -0.202 -20.536 1.00 76.06 78 HIS A CA 1
ATOM 586 C C . HIS A 1 78 ? 0.525 -1.438 -21.124 1.00 76.06 78 HIS A C 1
ATOM 588 O O . HIS A 1 78 ? 1.201 -2.382 -21.530 1.00 76.06 78 HIS A O 1
ATOM 594 N N . LYS A 1 79 ? -0.815 -1.434 -21.215 1.00 78.00 79 LYS A N 1
ATOM 595 C CA . LYS A 1 79 ? -1.629 -2.544 -21.750 1.00 78.00 79 LYS A CA 1
ATOM 596 C C . LYS A 1 79 ? -1.378 -3.891 -21.049 1.00 78.00 79 LYS A C 1
ATOM 598 O O . LYS A 1 79 ? -1.527 -4.955 -21.649 1.00 78.00 79 LYS A O 1
ATOM 603 N N . GLU A 1 80 ? -1.044 -3.869 -19.761 1.00 75.38 80 GLU A N 1
ATOM 604 C CA . GLU A 1 80 ? -0.775 -5.074 -18.968 1.00 75.38 80 GLU A CA 1
ATOM 605 C C . GLU A 1 80 ? -2.072 -5.652 -18.375 1.00 75.38 80 GLU A C 1
ATOM 607 O O . GLU A 1 80 ? -2.308 -5.603 -17.167 1.00 75.38 80 GLU A O 1
ATOM 612 N N . SER A 1 81 ? -2.942 -6.220 -19.219 1.00 76.19 81 SER A N 1
ATOM 613 C CA . SER A 1 81 ? -4.316 -6.604 -18.840 1.00 76.19 81 SER A CA 1
ATOM 614 C C . SER A 1 81 ? -4.409 -7.519 -17.610 1.00 76.19 81 SER A C 1
ATOM 616 O O . SER A 1 81 ? -5.304 -7.350 -16.785 1.00 76.19 81 SER A O 1
ATOM 618 N N . LYS A 1 82 ? -3.472 -8.463 -17.436 1.00 76.88 82 LYS A N 1
ATOM 619 C CA . LYS A 1 82 ? -3.453 -9.362 -16.264 1.00 76.88 82 LYS A CA 1
ATOM 620 C C . LYS A 1 82 ? -3.145 -8.618 -14.962 1.00 76.88 82 LYS A C 1
ATOM 622 O O . LYS A 1 82 ? -3.756 -8.902 -13.935 1.00 76.88 82 LYS A O 1
ATOM 627 N N . ALA A 1 83 ? -2.217 -7.664 -15.009 1.00 75.88 83 ALA A N 1
ATOM 628 C CA . ALA A 1 83 ? -1.842 -6.867 -13.849 1.00 75.88 83 ALA A CA 1
ATOM 629 C C . ALA A 1 83 ? -2.948 -5.870 -13.475 1.00 75.88 83 ALA A C 1
ATOM 631 O O . ALA A 1 83 ? -3.214 -5.685 -12.291 1.00 75.88 83 ALA A O 1
ATOM 632 N N . VAL A 1 84 ? -3.656 -5.313 -14.469 1.00 78.00 84 VAL A N 1
ATOM 633 C CA . VAL A 1 84 ? -4.845 -4.470 -14.247 1.00 78.00 84 VAL A CA 1
ATOM 634 C C . VAL A 1 84 ? -5.917 -5.227 -13.462 1.00 78.00 84 VAL A C 1
ATOM 636 O O . VAL A 1 84 ? -6.393 -4.718 -12.453 1.00 78.00 84 VAL A O 1
ATOM 639 N N . VAL A 1 85 ? -6.271 -6.450 -13.876 1.00 80.94 85 VAL A N 1
ATOM 640 C CA . VAL A 1 85 ? -7.304 -7.246 -13.183 1.00 80.94 85 VAL A CA 1
ATOM 641 C C . VAL A 1 85 ? -6.904 -7.529 -11.737 1.00 80.94 85 VAL A C 1
ATOM 643 O O . VAL A 1 85 ? -7.694 -7.298 -10.825 1.00 80.94 85 VAL A O 1
ATOM 646 N N . PHE A 1 86 ? -5.668 -7.981 -11.511 1.00 80.31 86 PHE A N 1
ATOM 647 C CA . PHE A 1 86 ? -5.174 -8.253 -10.161 1.00 80.31 86 PHE A CA 1
ATOM 648 C C . PHE A 1 86 ? -5.174 -6.994 -9.281 1.00 80.31 86 PHE A C 1
ATOM 650 O O . PHE A 1 86 ? -5.597 -7.041 -8.127 1.00 80.31 86 PHE A O 1
ATOM 657 N N . ASN A 1 87 ? -4.753 -5.858 -9.839 1.00 84.44 87 ASN A N 1
ATOM 658 C CA . ASN A 1 87 ? -4.756 -4.573 -9.151 1.00 84.44 87 ASN A CA 1
ATOM 659 C C . ASN A 1 87 ? -6.177 -4.136 -8.764 1.00 84.44 87 ASN A C 1
ATOM 661 O O . ASN A 1 87 ? -6.406 -3.794 -7.608 1.00 84.44 87 ASN A O 1
ATOM 665 N N . ILE A 1 88 ? -7.146 -4.231 -9.681 1.00 80.88 88 ILE A N 1
ATOM 666 C CA . ILE A 1 88 ? -8.549 -3.891 -9.398 1.00 80.88 88 ILE A CA 1
ATOM 667 C C . ILE A 1 88 ? -9.102 -4.747 -8.252 1.00 80.88 88 ILE A C 1
ATOM 669 O O . ILE A 1 88 ? -9.769 -4.217 -7.366 1.00 80.88 88 ILE A O 1
ATOM 673 N N . VAL A 1 89 ? -8.802 -6.049 -8.220 1.00 85.62 89 VAL A N 1
ATOM 674 C CA . VAL A 1 89 ? -9.229 -6.923 -7.113 1.00 85.62 89 VAL A CA 1
ATOM 675 C C . VAL A 1 89 ? -8.640 -6.447 -5.782 1.00 85.62 89 VAL A C 1
ATOM 677 O O . VAL A 1 89 ? -9.373 -6.316 -4.802 1.00 85.62 89 VAL A O 1
ATOM 680 N N . LEU A 1 90 ? -7.340 -6.138 -5.738 1.00 82.25 90 LEU A N 1
ATOM 681 C CA . LEU A 1 90 ? -6.696 -5.616 -4.528 1.00 82.25 90 LEU A CA 1
ATOM 682 C C . LEU A 1 90 ? -7.252 -4.251 -4.106 1.00 82.25 90 LEU A C 1
ATOM 684 O O . LEU A 1 90 ? -7.448 -4.024 -2.912 1.00 82.25 90 LEU A O 1
ATOM 688 N N . LEU A 1 91 ? -7.536 -3.367 -5.065 1.00 82.50 91 LEU A N 1
ATOM 689 C CA . LEU A 1 91 ? -8.157 -2.067 -4.822 1.00 82.50 91 LEU A CA 1
ATOM 690 C C . LEU A 1 91 ? -9.529 -2.230 -4.163 1.00 82.50 91 LEU A C 1
ATOM 692 O O . LEU A 1 91 ? -9.804 -1.578 -3.160 1.00 82.50 91 LEU A O 1
ATOM 696 N N . LEU A 1 92 ? -10.374 -3.114 -4.700 1.00 81.94 92 LEU A N 1
ATOM 697 C CA . LEU A 1 92 ? -11.709 -3.373 -4.160 1.00 81.94 92 LEU A CA 1
ATOM 698 C C . LEU A 1 92 ? -11.645 -3.947 -2.742 1.00 81.94 92 LEU A C 1
A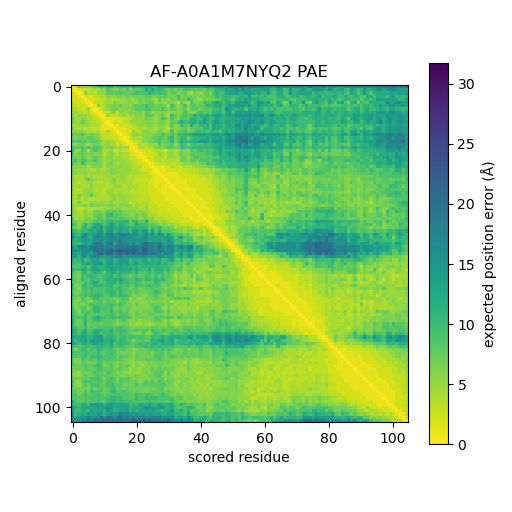TOM 700 O O . LEU A 1 92 ? -12.397 -3.507 -1.875 1.00 81.94 92 LEU A O 1
ATOM 704 N N . LEU A 1 93 ? -10.725 -4.881 -2.483 1.00 81.44 93 LEU A N 1
ATOM 705 C CA . LEU A 1 93 ? -10.518 -5.436 -1.143 1.00 81.44 93 LEU A CA 1
ATOM 706 C C . LEU A 1 93 ? -10.041 -4.366 -0.152 1.00 81.44 93 LEU A C 1
ATOM 708 O O . LEU A 1 93 ? -10.579 -4.272 0.950 1.00 81.44 93 LEU A O 1
ATOM 712 N N . ALA A 1 94 ? -9.072 -3.535 -0.542 1.00 78.81 94 ALA A N 1
ATOM 713 C CA . ALA A 1 94 ? -8.587 -2.441 0.297 1.00 78.81 94 ALA A CA 1
ATOM 714 C C . ALA A 1 94 ? -9.693 -1.412 0.578 1.00 78.81 94 ALA A C 1
ATOM 716 O O . ALA A 1 94 ? -9.876 -1.010 1.727 1.00 78.81 94 ALA A O 1
ATOM 717 N N . ALA A 1 95 ? -10.483 -1.046 -0.435 1.00 77.44 95 ALA A N 1
ATOM 718 C CA . ALA A 1 95 ? -11.608 -0.127 -0.291 1.00 77.44 95 ALA A CA 1
ATOM 719 C C . ALA A 1 95 ? -12.703 -0.698 0.620 1.00 77.44 95 ALA A C 1
ATOM 721 O O . ALA A 1 95 ? -13.218 0.020 1.474 1.00 77.44 95 ALA A O 1
ATOM 722 N N . PHE A 1 96 ? -13.016 -1.990 0.490 1.00 81.38 96 PHE A N 1
ATOM 723 C CA . PHE A 1 96 ? -13.965 -2.677 1.364 1.00 81.38 96 PHE A CA 1
ATOM 724 C C . PHE A 1 96 ? -13.506 -2.656 2.827 1.00 81.38 96 PHE A C 1
ATOM 726 O O . PHE A 1 96 ? -14.293 -2.319 3.710 1.00 81.38 96 PHE A O 1
ATOM 733 N N . VAL A 1 97 ? -12.227 -2.953 3.088 1.00 77.44 97 VAL A N 1
ATOM 734 C CA . VAL A 1 97 ? -11.665 -2.893 4.446 1.00 77.44 97 VAL A CA 1
ATOM 735 C C . VAL A 1 97 ? -11.677 -1.465 4.989 1.00 77.44 97 VAL A C 1
ATOM 737 O O . VAL A 1 97 ? -12.079 -1.265 6.135 1.00 77.44 97 VAL A O 1
ATOM 740 N N . ALA A 1 98 ? -11.274 -0.477 4.181 1.00 76.25 98 ALA A N 1
ATOM 741 C CA . ALA A 1 98 ? -11.299 0.931 4.573 1.00 76.25 98 ALA A CA 1
ATOM 742 C C . ALA A 1 98 ? -12.716 1.364 4.962 1.00 76.25 98 ALA A C 1
ATOM 744 O O . ALA A 1 98 ? -12.915 1.901 6.048 1.00 76.25 98 ALA A O 1
ATOM 745 N N . TYR A 1 99 ? -13.694 1.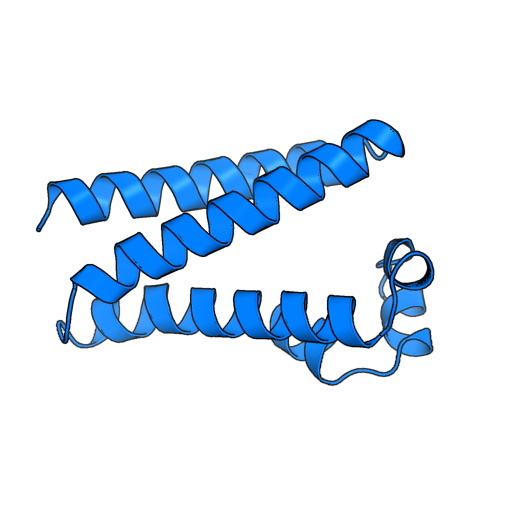081 4.099 1.00 76.75 99 TYR A N 1
ATOM 746 C CA . TYR A 1 99 ? -15.091 1.436 4.310 1.00 76.75 99 TYR A CA 1
ATOM 747 C C . TYR A 1 99 ? -15.665 0.753 5.552 1.00 76.75 99 TYR A C 1
ATOM 749 O O . TYR A 1 99 ? -16.117 1.442 6.461 1.00 76.75 99 TYR A O 1
ATOM 757 N N . GLY A 1 100 ? -15.564 -0.578 5.638 1.00 77.00 100 GLY A N 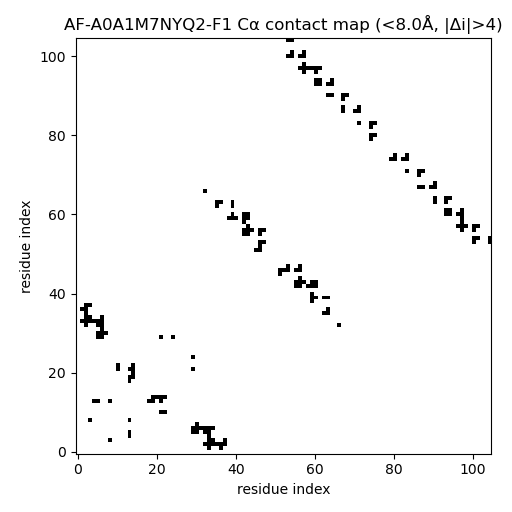1
ATOM 758 C CA . GLY A 1 100 ? -16.113 -1.341 6.759 1.00 77.00 100 GLY A CA 1
ATOM 759 C C . GLY A 1 100 ? -15.529 -0.926 8.111 1.00 77.00 100 GLY A C 1
ATOM 760 O O . GLY A 1 100 ? -16.243 -0.927 9.111 1.00 77.00 100 GLY A O 1
ATOM 761 N N . ARG A 1 101 ? -14.251 -0.521 8.141 1.00 76.50 101 ARG A N 1
ATOM 762 C CA . ARG A 1 101 ? -13.586 -0.056 9.365 1.00 76.50 101 ARG A CA 1
ATOM 763 C C . ARG A 1 101 ? -13.898 1.392 9.710 1.00 76.50 101 ARG A C 1
ATOM 765 O O . ARG A 1 101 ? -14.086 1.680 10.885 1.00 76.50 101 ARG A O 1
ATOM 772 N N . PHE A 1 102 ? -13.998 2.280 8.722 1.00 72.44 102 PHE A N 1
ATOM 773 C CA . PHE A 1 102 ? -14.470 3.647 8.956 1.00 72.44 102 PHE A CA 1
ATOM 774 C C . PHE A 1 102 ? -15.908 3.672 9.482 1.00 72.44 102 PHE A C 1
ATOM 776 O O . PHE A 1 102 ? -16.214 4.506 10.321 1.00 72.44 102 PHE A O 1
ATOM 783 N N . THR A 1 103 ? -16.776 2.761 9.030 1.00 73.44 103 THR A N 1
ATOM 784 C CA . THR A 1 103 ? -18.167 2.679 9.509 1.00 73.44 103 THR A CA 1
ATOM 785 C C . THR A 1 103 ? -18.323 2.011 10.877 1.00 73.44 103 THR A C 1
ATOM 787 O O . THR A 1 103 ? -19.390 2.114 11.469 1.00 73.44 103 THR A O 1
ATOM 790 N N . SER A 1 104 ? -17.307 1.283 11.355 1.00 65.69 104 SER A N 1
ATOM 791 C CA . SER A 1 104 ? -17.332 0.584 12.650 1.00 65.69 104 SER A CA 1
ATOM 792 C C . SER A 1 10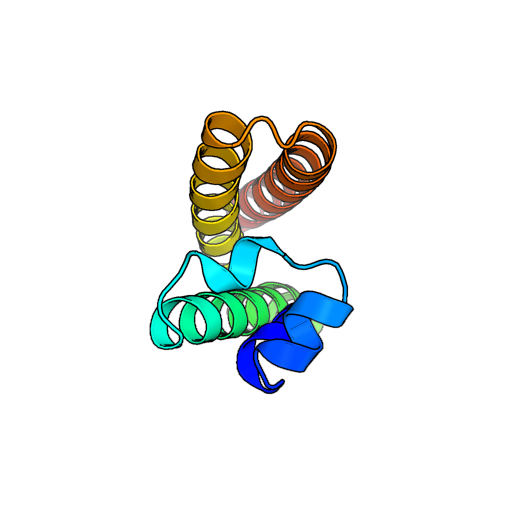4 ? -16.640 1.347 13.790 1.00 65.69 104 SER A C 1
ATOM 794 O O . SER A 1 104 ? -16.551 0.807 14.890 1.00 65.69 104 SER A O 1
ATOM 796 N N . LEU A 1 105 ? -16.077 2.525 13.501 1.00 66.62 105 LEU A N 1
ATOM 797 C CA . LEU A 1 105 ? -15.482 3.459 14.466 1.00 66.62 105 LEU A CA 1
ATOM 798 C C . LEU A 1 105 ? -16.552 4.397 15.028 1.00 66.62 105 LEU A C 1
ATOM 800 O O . LEU A 1 105 ? -16.445 4.720 16.230 1.00 66.62 105 LEU A O 1
#

Radius of gyration: 14.62 Å; Cα contacts (8 Å, |Δi|>4): 108; chains: 1; bounding box: 36×18×42 Å

pLDDT: mean 75.78, std 4.65, range [60.78, 85.62]

Nearest PDB structures (foldseek):
  8xje-assembly1_A  TM=5.014E-01  e=3.069E+00  Campylobacter jejuni
  8xje-assembly3_C  TM=5.179E-01  e=4.439E+00  Campylobacter jejuni
  8e0m-assembly4_K  TM=5.728E-01  e=7.521E+00  synthetic construct

Solvent-accessible surface area (backbone atoms only — not comparable to full-atom values): 5517 Å² total; per-residue (Å²): 112,69,25,61,45,46,53,68,54,58,67,75,57,42,40,75,69,73,42,63,69,59,80,81,48,60,68,68,58,45,33,48,52,12,48,51,47,44,51,24,52,47,26,48,47,51,20,69,76,64,70,52,64,62,68,43,26,26,52,21,21,48,53,46,30,55,52,31,52,57,50,36,55,52,26,59,78,67,68,37,64,72,59,33,54,55,35,52,54,52,29,52,54,26,46,50,51,17,50,59,43,60,74,71,109

Sequence (105 aa):
MAGVMKSTQPIDKLMKSGLNWVERFPIPTLRFIGLCELLGAIGLTLPWASDILPILTPIAAAGLCIIMLLAAFHHLNHKESKAVVFNIVLLLLAAFVAYGRFTSL

Foldseek 3Di:
DQLCCLQDPDPVVCCVVVVVCSVVDDSVVSNVLSVLVVQLVCLQPVCVPPVPPLVSNLVSLVSLLVSLVVVLVVCVVVVVVVSNVVSVVSNVVSVVRNVVSVVVD